Protein AF-A0A3D3NDM5-F1 (afdb_monomer)

Nearest PDB structures (foldseek):
  2rai-assembly1_B  TM=2.966E-01  e=4.876E+00  Homo sapiens

pLDDT: mean 82.06, std 12.99, range [47.5, 95.19]

Secondary structure (DSSP, 8-state):
---HHHHHHHHHHHHHHHHHHHHHHHHHHHHTTPPPHHHHHHHHHHHHHHTT-TTT----SS-SHHHHHHHHHTTT-S-HHHHHHHHHHHHHHHHHHHHHHHT-

Sequence (104 aa):
METRPARTIGIAACAPAVVMIPLLVLLGAGYLNEFSHDGVYYLRLAHYYRQGNFSLALSGLWSPLFPWLIWAGSMVFDNLIEAAHVAAGLSAWLFWLGTTLLCR

Foldseek 3Di:
DDDPPVVVLVCQLVVVVVVVVVVCVVCCVVCVPPDDPVLVVLLVLLVCVLVVNVVSNDDPDPDNVLSVQLNVLCVVPVDSVVSNVVSVVVVVVVVSVVSSVVSD

Solvent-accessible surface area (backbone atoms only — not comparable to full-atom values): 5996 Å² total; per-residue (Å²): 144,86,74,73,66,68,6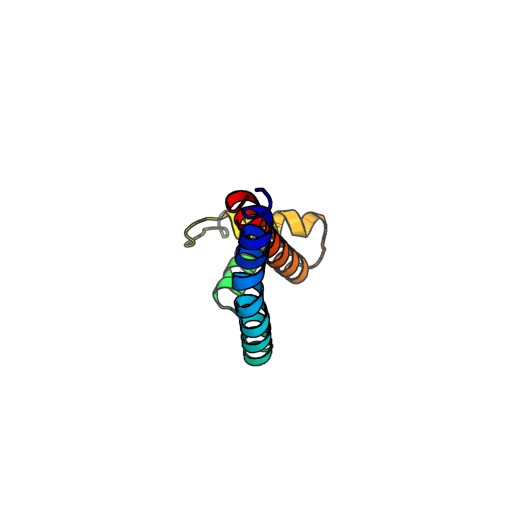2,54,41,57,49,62,56,45,54,56,50,68,54,49,51,58,50,49,53,53,49,45,70,74,43,73,87,58,81,52,69,65,58,54,51,36,53,51,40,16,50,24,59,72,70,66,39,63,90,75,42,70,74,92,59,99,63,66,62,64,30,47,44,20,35,60,32,38,78,80,29,94,47,58,67,59,14,41,53,50,46,52,50,52,51,54,48,51,51,52,51,50,56,48,60,73,63,107

Radius of gyration: 18.29 Å; Cα contacts (8 Å, |Δi|>4): 57; chains: 1; bounding box: 54×26×40 Å

Mean predicted aligned error: 8.58 Å

Structure (mmCIF, N/CA/C/O backbone):
data_AF-A0A3D3NDM5-F1
#
_entry.id   AF-A0A3D3NDM5-F1
#
loop_
_atom_site.group_PDB
_atom_site.id
_atom_site.type_symbol
_atom_site.label_atom_id
_atom_site.label_alt_id
_atom_site.label_comp_id
_atom_site.label_asym_id
_atom_site.label_entity_id
_atom_site.label_seq_id
_atom_site.pdbx_PDB_ins_code
_atom_site.Cartn_x
_atom_site.Cartn_y
_atom_site.Cartn_z
_atom_site.occupancy
_atom_site.B_iso_or_equiv
_atom_site.auth_seq_id
_atom_site.auth_comp_id
_atom_site.auth_asym_id
_atom_site.auth_atom_id
_atom_site.pdbx_PDB_model_num
ATOM 1 N N . MET A 1 1 ? 42.706 3.117 -23.221 1.00 47.50 1 MET A N 1
ATOM 2 C CA . MET A 1 1 ? 41.945 1.852 -23.184 1.00 47.50 1 MET A CA 1
ATOM 3 C C . MET A 1 1 ? 40.989 1.944 -22.008 1.00 47.50 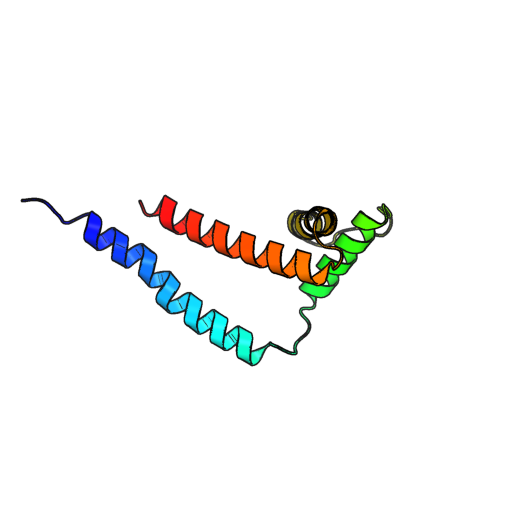1 MET A C 1
ATOM 5 O O . MET A 1 1 ? 41.291 1.454 -20.940 1.00 47.50 1 MET A O 1
ATOM 9 N N . GLU A 1 2 ? 39.866 2.635 -22.172 1.00 60.41 2 GLU A N 1
ATOM 10 C CA . GLU A 1 2 ? 38.910 2.889 -21.085 1.00 60.41 2 GLU A CA 1
ATOM 11 C C . GLU A 1 2 ? 37.543 3.197 -21.714 1.00 60.41 2 GLU A C 1
ATOM 13 O O . GLU A 1 2 ? 37.536 3.732 -22.822 1.00 60.41 2 GLU A O 1
ATOM 18 N N . THR A 1 3 ? 36.435 2.821 -21.041 1.00 53.56 3 THR A N 1
ATOM 19 C CA . THR A 1 3 ? 34.986 3.149 -21.272 1.00 53.56 3 THR A CA 1
ATOM 20 C C . THR A 1 3 ? 33.986 1.966 -21.278 1.00 53.56 3 THR A C 1
ATOM 22 O O . THR A 1 3 ? 32.804 2.169 -21.552 1.00 53.56 3 THR A O 1
ATOM 25 N N . ARG A 1 4 ? 34.360 0.725 -20.924 1.00 56.69 4 ARG A N 1
ATOM 26 C CA . ARG A 1 4 ? 33.404 -0.415 -20.946 1.00 56.69 4 ARG A CA 1
ATOM 27 C C . ARG A 1 4 ? 32.415 -0.605 -19.766 1.00 56.69 4 ARG A C 1
ATOM 29 O O . ARG A 1 4 ? 31.411 -1.275 -20.015 1.00 56.69 4 ARG A O 1
ATOM 36 N N . PRO A 1 5 ? 32.572 -0.056 -18.541 1.00 53.12 5 PRO A N 1
ATOM 37 C CA . PRO A 1 5 ? 31.607 -0.348 -17.473 1.00 53.12 5 PRO A CA 1
ATOM 38 C C . PRO A 1 5 ? 30.294 0.440 -17.634 1.00 53.12 5 PRO A C 1
ATOM 40 O O . PRO A 1 5 ? 29.217 -0.145 -17.591 1.00 53.12 5 PRO A O 1
ATOM 43 N N . ALA A 1 6 ? 30.364 1.740 -17.947 1.00 52.59 6 ALA A N 1
ATOM 44 C CA . ALA A 1 6 ? 29.196 2.630 -17.997 1.00 52.59 6 ALA A CA 1
ATOM 45 C C . ALA A 1 6 ? 28.130 2.220 -19.034 1.00 52.59 6 ALA A C 1
ATOM 47 O O . ALA A 1 6 ? 26.931 2.338 -18.782 1.00 52.59 6 ALA A O 1
ATOM 48 N N . ARG A 1 7 ? 28.551 1.698 -20.196 1.00 53.03 7 ARG A N 1
ATOM 49 C CA . ARG A 1 7 ? 27.631 1.291 -21.274 1.00 53.03 7 ARG A CA 1
ATOM 50 C C . ARG A 1 7 ? 26.857 0.016 -20.938 1.00 53.03 7 ARG A C 1
ATOM 52 O O . ARG A 1 7 ? 25.712 -0.125 -21.348 1.00 53.03 7 ARG A O 1
ATOM 59 N N . THR A 1 8 ? 27.465 -0.892 -20.181 1.00 53.53 8 THR A N 1
ATOM 60 C CA . THR A 1 8 ? 26.844 -2.160 -19.769 1.00 53.53 8 THR A CA 1
ATOM 61 C C . THR A 1 8 ? 25.800 -1.922 -18.669 1.00 53.53 8 THR A C 1
ATOM 63 O O . THR A 1 8 ? 24.728 -2.521 -18.695 1.00 53.53 8 THR A O 1
ATOM 66 N N . ILE A 1 9 ? 26.062 -0.955 -17.781 1.00 53.62 9 ILE A N 1
ATOM 67 C CA . ILE A 1 9 ? 25.171 -0.530 -16.686 1.00 53.62 9 ILE A CA 1
ATOM 68 C C . ILE A 1 9 ? 23.884 0.124 -17.222 1.00 53.62 9 ILE A C 1
ATOM 70 O O . ILE A 1 9 ? 22.788 -0.199 -16.767 1.00 53.62 9 ILE A O 1
ATOM 74 N N . GLY A 1 10 ? 23.987 0.993 -18.237 1.00 54.56 10 GLY A N 1
ATOM 75 C CA . GLY A 1 10 ? 22.812 1.622 -18.859 1.00 54.56 10 GLY A CA 1
ATOM 76 C C . GLY A 1 10 ? 21.873 0.623 -19.550 1.00 54.56 10 GLY A C 1
ATOM 77 O O . GLY A 1 10 ? 20.659 0.797 -19.533 1.00 54.56 10 GLY A O 1
ATOM 78 N N . ILE A 1 11 ? 22.417 -0.459 -20.113 1.00 55.09 11 ILE A N 1
ATOM 79 C CA . ILE A 1 11 ? 21.625 -1.505 -20.776 1.00 55.09 11 ILE A CA 1
ATOM 80 C C . ILE A 1 11 ? 20.945 -2.408 -19.733 1.00 55.09 11 ILE A C 1
ATOM 82 O O . ILE A 1 11 ? 19.778 -2.750 -19.905 1.00 55.09 11 ILE A O 1
ATOM 86 N N . ALA A 1 12 ? 21.628 -2.737 -18.629 1.00 56.50 12 ALA A N 1
ATOM 87 C CA . ALA A 1 12 ? 21.086 -3.576 -17.557 1.00 56.50 12 ALA A CA 1
ATOM 88 C C . ALA A 1 12 ? 19.942 -2.906 -16.772 1.00 56.50 12 ALA A C 1
ATOM 90 O O . ALA A 1 12 ? 18.989 -3.583 -16.401 1.00 56.50 12 ALA A O 1
ATOM 91 N N . ALA A 1 13 ? 19.993 -1.585 -16.566 1.00 58.59 13 ALA A N 1
ATOM 92 C CA . ALA A 1 13 ? 18.919 -0.831 -15.910 1.00 58.59 13 ALA A CA 1
ATOM 93 C C . ALA A 1 13 ? 17.691 -0.612 -16.819 1.00 58.59 13 ALA A C 1
ATOM 95 O O . ALA A 1 13 ? 16.552 -0.626 -16.351 1.00 58.59 13 ALA A O 1
ATOM 96 N N . CYS A 1 14 ? 17.907 -0.433 -18.128 1.00 61.00 14 CYS A N 1
ATOM 97 C CA . CYS A 1 14 ? 16.830 -0.206 -19.095 1.00 61.00 14 CYS A CA 1
ATOM 98 C C . CYS A 1 14 ? 16.142 -1.505 -19.544 1.00 61.00 14 CYS A C 1
ATOM 100 O O . CYS A 1 14 ? 14.941 -1.493 -19.802 1.00 61.00 14 CYS A O 1
ATOM 102 N N . ALA A 1 15 ? 16.863 -2.628 -19.612 1.00 65.62 15 ALA A N 1
ATOM 103 C CA . ALA A 1 15 ? 16.326 -3.916 -20.057 1.00 65.62 15 ALA A CA 1
ATOM 104 C C . ALA A 1 15 ? 15.068 -4.389 -19.289 1.00 65.62 15 ALA A C 1
ATOM 106 O O . ALA A 1 15 ? 14.083 -4.728 -19.948 1.00 65.62 15 ALA A O 1
ATOM 107 N N . PRO A 1 16 ? 15.021 -4.379 -17.939 1.00 68.44 16 PRO A N 1
ATOM 108 C CA . PRO A 1 16 ? 13.815 -4.768 -17.216 1.00 68.44 16 PRO A CA 1
ATOM 109 C C . PRO A 1 16 ? 12.685 -3.750 -17.396 1.00 68.44 16 PRO A C 1
ATOM 111 O O . PRO A 1 16 ? 11.533 -4.154 -17.504 1.00 68.44 16 PRO A O 1
ATOM 114 N N . ALA A 1 17 ? 12.984 -2.450 -17.502 1.00 72.19 17 ALA A N 1
ATOM 115 C CA . ALA A 1 17 ? 11.967 -1.420 -17.724 1.00 72.19 17 ALA A CA 1
ATOM 116 C C . ALA A 1 17 ? 11.280 -1.565 -19.095 1.00 72.19 17 ALA A C 1
ATOM 118 O O . ALA A 1 17 ? 10.061 -1.427 -19.185 1.00 72.19 17 ALA A O 1
ATOM 119 N N . VAL A 1 18 ? 12.038 -1.916 -20.142 1.00 76.94 18 VAL A N 1
ATOM 120 C CA . VAL A 1 18 ? 11.508 -2.144 -21.499 1.00 76.94 18 VAL A CA 1
ATOM 121 C C . VAL A 1 18 ? 10.515 -3.306 -21.542 1.00 76.94 18 VAL A C 1
ATOM 123 O O . VAL A 1 18 ? 9.605 -3.273 -22.359 1.00 76.94 18 VAL A O 1
ATOM 126 N N . VAL A 1 19 ? 10.642 -4.307 -20.665 1.00 79.50 19 VAL A N 1
ATOM 127 C CA . VAL A 1 19 ? 9.693 -5.434 -20.587 1.00 79.50 19 VAL A CA 1
ATOM 128 C C . VAL A 1 19 ? 8.572 -5.163 -19.581 1.00 79.50 19 VAL A C 1
ATOM 130 O O . VAL A 1 19 ? 7.407 -5.411 -19.880 1.00 79.50 19 VAL A O 1
ATOM 133 N N . MET A 1 20 ? 8.898 -4.618 -18.407 1.00 78.62 20 MET A N 1
ATOM 134 C CA . MET A 1 20 ? 7.945 -4.389 -17.316 1.00 78.62 20 MET A CA 1
ATOM 135 C C . MET A 1 20 ? 6.906 -3.320 -17.659 1.00 78.62 20 MET A C 1
ATOM 137 O O . MET A 1 20 ? 5.737 -3.506 -17.336 1.00 78.62 20 MET A O 1
ATOM 141 N N . ILE A 1 21 ? 7.296 -2.223 -18.322 1.00 81.50 21 ILE A N 1
ATOM 142 C CA . ILE A 1 21 ? 6.373 -1.122 -18.643 1.00 81.50 21 ILE A CA 1
ATOM 143 C C . ILE A 1 21 ? 5.273 -1.574 -19.621 1.00 81.50 21 ILE A C 1
ATOM 145 O O . ILE A 1 21 ? 4.103 -1.384 -19.290 1.00 81.50 21 ILE A O 1
ATOM 149 N N . PRO A 1 22 ? 5.571 -2.214 -20.773 1.00 85.94 22 PRO A N 1
ATOM 150 C CA . PRO A 1 22 ? 4.525 -2.743 -21.644 1.00 85.94 22 PRO A CA 1
ATOM 151 C C . PRO A 1 22 ? 3.653 -3.779 -20.943 1.00 85.94 22 PRO A C 1
ATOM 153 O O . PRO A 1 22 ? 2.440 -3.743 -21.116 1.00 85.94 22 PRO A O 1
ATOM 156 N N . LEU A 1 23 ? 4.242 -4.671 -20.135 1.00 83.69 23 LEU A N 1
ATOM 157 C CA . LEU A 1 23 ? 3.479 -5.691 -19.415 1.00 83.69 23 LEU A CA 1
ATOM 158 C C . LEU A 1 23 ? 2.501 -5.056 -18.418 1.00 83.69 23 LEU A C 1
ATOM 160 O O . LEU A 1 23 ? 1.349 -5.467 -18.363 1.00 83.69 23 LEU A O 1
ATOM 164 N N . LEU A 1 24 ? 2.938 -4.024 -17.685 1.00 81.06 24 LEU A N 1
ATOM 165 C CA . LEU A 1 24 ? 2.100 -3.231 -16.779 1.00 81.06 24 LEU A CA 1
ATOM 166 C C . LEU A 1 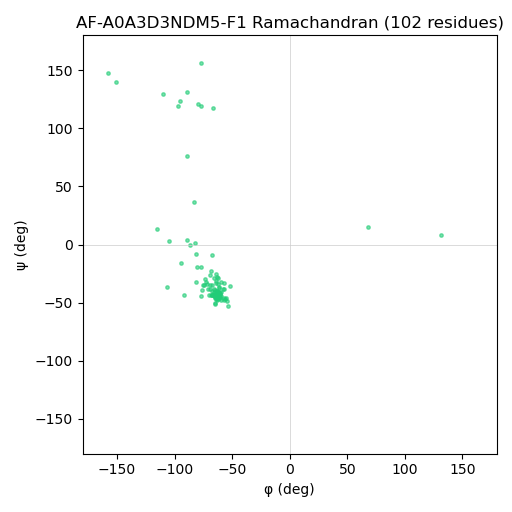24 ? 0.977 -2.508 -17.520 1.00 81.06 24 LEU A C 1
ATOM 168 O O . LEU A 1 24 ? -0.149 -2.498 -17.034 1.00 81.06 24 LEU A O 1
ATOM 172 N N . VAL A 1 25 ? 1.255 -1.927 -18.689 1.00 84.56 25 VAL A N 1
ATOM 173 C CA . VAL A 1 25 ? 0.228 -1.271 -19.516 1.00 84.56 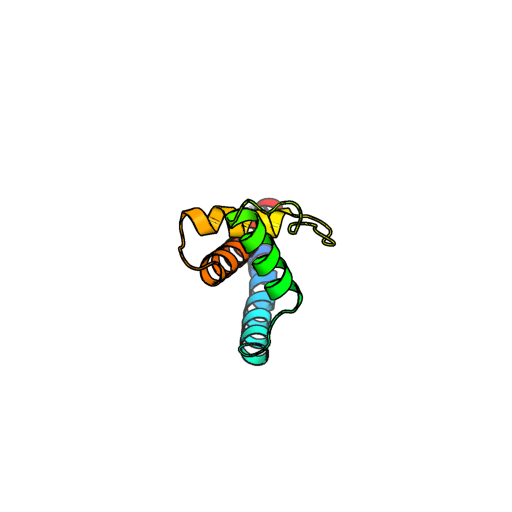25 VAL A CA 1
ATOM 174 C C . VAL A 1 25 ? -0.795 -2.291 -20.018 1.00 84.56 25 VAL A C 1
ATOM 176 O O . VAL A 1 25 ? -1.994 -2.027 -19.974 1.00 84.56 25 VAL A O 1
ATOM 179 N N . LEU A 1 26 ? -0.338 -3.466 -20.456 1.00 86.62 26 LEU A N 1
ATOM 180 C CA . LEU A 1 26 ? -1.197 -4.519 -20.996 1.00 86.62 26 LEU A CA 1
ATOM 181 C C . LEU A 1 26 ? -2.057 -5.167 -19.901 1.00 86.62 26 LEU A C 1
ATOM 183 O O . LEU A 1 26 ? -3.259 -5.340 -20.098 1.00 86.62 26 LEU A O 1
ATOM 187 N N . LEU A 1 27 ? -1.472 -5.451 -18.730 1.00 81.12 27 LEU A N 1
ATOM 188 C CA . LEU A 1 27 ? -2.224 -5.896 -17.553 1.00 81.12 27 LEU A CA 1
ATOM 189 C C . LEU A 1 27 ? -3.194 -4.811 -17.088 1.00 81.12 27 LEU A C 1
ATOM 191 O O . LEU A 1 27 ? -4.362 -5.095 -16.865 1.00 81.12 27 LEU A O 1
ATOM 195 N N . GLY A 1 28 ? -2.725 -3.568 -16.975 1.00 79.50 28 GLY A N 1
ATOM 196 C CA . GLY A 1 28 ? -3.549 -2.438 -16.567 1.00 79.50 28 GLY A CA 1
ATOM 197 C C . GLY A 1 28 ? -4.791 -2.339 -17.438 1.00 79.50 28 GLY A C 1
ATOM 198 O O . GLY A 1 28 ? -5.890 -2.384 -16.906 1.00 79.50 28 GLY A O 1
ATOM 199 N N . ALA A 1 29 ? -4.622 -2.323 -18.763 1.00 83.56 29 ALA A N 1
ATOM 200 C CA . ALA A 1 29 ? -5.720 -2.263 -19.726 1.00 83.56 29 ALA A CA 1
ATOM 201 C C . ALA A 1 29 ? -6.680 -3.466 -19.647 1.00 83.56 29 ALA A C 1
ATOM 203 O O . ALA A 1 29 ? -7.886 -3.284 -19.802 1.00 83.56 29 ALA A O 1
ATOM 204 N N . GLY A 1 30 ? -6.165 -4.675 -19.403 1.00 84.75 30 GLY A N 1
ATOM 205 C CA . GLY A 1 30 ? -6.981 -5.889 -19.286 1.00 84.75 30 GLY A CA 1
ATOM 206 C C . GLY A 1 30 ? -7.778 -5.984 -17.983 1.00 84.75 30 GLY A C 1
ATOM 207 O O . GLY A 1 30 ? -8.869 -6.546 -17.980 1.00 84.75 30 GLY A O 1
ATOM 208 N N . TYR A 1 31 ? -7.263 -5.400 -16.900 1.00 80.19 31 TYR A N 1
ATOM 209 C CA . TYR A 1 31 ? -7.783 -5.573 -15.541 1.00 80.19 31 TYR A CA 1
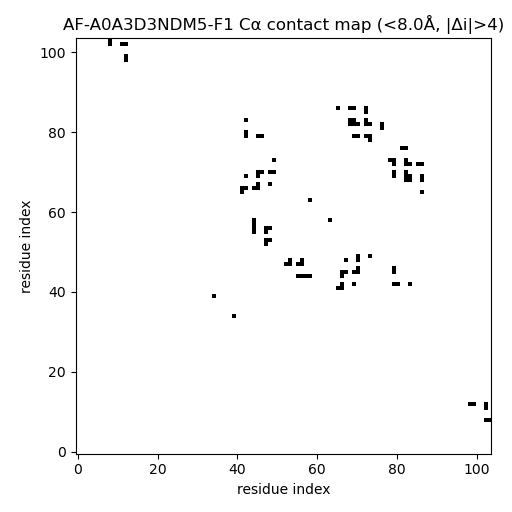ATOM 210 C C . TYR A 1 31 ? -8.344 -4.280 -14.920 1.00 80.19 31 TYR A C 1
ATOM 212 O O . TYR A 1 31 ? -8.618 -4.254 -13.724 1.00 80.19 31 TYR A O 1
ATOM 220 N N . LEU A 1 32 ? -8.569 -3.216 -15.709 1.00 74.94 32 LEU A N 1
ATOM 221 C CA . LEU A 1 32 ? -9.065 -1.915 -15.211 1.00 74.94 32 LEU A CA 1
ATOM 222 C C . LEU A 1 32 ? -10.339 -2.017 -14.361 1.00 74.94 3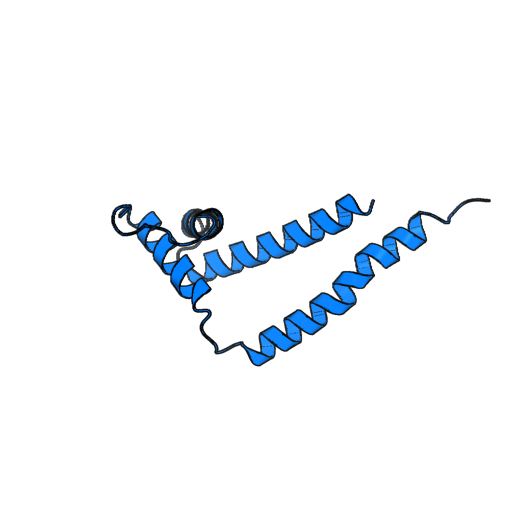2 LEU A C 1
ATOM 224 O O . LEU A 1 32 ? -10.516 -1.243 -13.426 1.00 74.94 32 LEU A O 1
ATOM 228 N N . ASN A 1 33 ? -11.231 -2.945 -14.713 1.00 79.31 33 ASN A N 1
ATOM 229 C CA . ASN A 1 33 ? -12.534 -3.108 -14.065 1.00 79.31 33 ASN A CA 1
ATOM 230 C C . ASN A 1 33 ? -12.595 -4.325 -13.134 1.00 79.31 33 ASN A C 1
ATOM 232 O O . ASN A 1 33 ? -13.659 -4.619 -12.589 1.00 79.31 33 ASN A O 1
ATOM 236 N N . GLU A 1 34 ? -11.490 -5.053 -12.965 1.00 79.88 34 GLU A N 1
ATOM 237 C CA . GLU A 1 34 ? -11.461 -6.204 -12.073 1.00 79.88 34 GLU A CA 1
ATOM 238 C C . GLU A 1 34 ? -11.081 -5.792 -10.654 1.00 79.88 34 GLU A C 1
ATOM 240 O O . GLU A 1 34 ? -10.096 -5.098 -10.402 1.00 79.88 34 GLU A O 1
ATOM 245 N N . PHE A 1 35 ? -11.871 -6.266 -9.694 1.00 77.44 35 PHE A N 1
ATOM 246 C CA . PHE A 1 35 ? -11.556 -6.099 -8.287 1.00 77.44 35 PHE A CA 1
ATOM 247 C C . PHE A 1 35 ? -10.477 -7.096 -7.875 1.00 77.44 35 PHE A C 1
ATOM 249 O O . PHE A 1 35 ? -10.689 -8.308 -7.888 1.00 77.44 35 PHE A O 1
ATOM 256 N N . SER A 1 36 ? -9.335 -6.579 -7.425 1.00 84.06 36 SER A N 1
ATOM 257 C CA . SER A 1 36 ? -8.328 -7.400 -6.759 1.00 84.06 36 SER A CA 1
ATOM 258 C C . SER A 1 36 ? -8.876 -7.902 -5.421 1.00 84.06 36 SER A C 1
ATOM 260 O O . SER A 1 36 ? -9.161 -7.104 -4.524 1.00 84.06 36 SER A O 1
ATOM 262 N N . HIS A 1 37 ? -9.003 -9.224 -5.275 1.00 86.50 37 HIS A N 1
ATOM 263 C CA . HIS A 1 37 ? -9.440 -9.850 -4.025 1.00 86.50 37 HIS A CA 1
ATOM 264 C C . HIS A 1 37 ? -8.541 -9.438 -2.849 1.00 86.50 37 HIS A C 1
ATOM 266 O O . HIS A 1 37 ? -9.031 -8.984 -1.812 1.00 86.50 37 HIS A O 1
ATOM 272 N N . ASP A 1 38 ? -7.224 -9.497 -3.057 1.00 87.62 38 ASP A N 1
ATOM 273 C CA . ASP A 1 38 ? -6.235 -9.072 -2.067 1.00 87.62 38 ASP A CA 1
ATOM 274 C C . ASP A 1 38 ? -6.318 -7.566 -1.808 1.00 87.62 38 ASP A C 1
ATOM 276 O O . ASP A 1 38 ? -6.286 -7.136 -0.656 1.00 87.62 38 ASP A O 1
ATOM 280 N N . GLY A 1 39 ? -6.513 -6.752 -2.853 1.00 88.94 39 GLY A N 1
ATOM 281 C CA . GLY A 1 39 ? -6.705 -5.305 -2.729 1.00 88.94 39 GLY A CA 1
ATOM 282 C C . GLY A 1 39 ? -7.860 -4.942 -1.793 1.00 88.94 39 GLY A C 1
ATOM 283 O O . GLY A 1 39 ? -7.699 -4.111 -0.896 1.00 88.94 39 GLY A O 1
ATOM 284 N N . VAL A 1 40 ? -9.004 -5.614 -1.935 1.00 91.50 40 VAL A N 1
ATOM 285 C CA . VAL A 1 40 ? -10.160 -5.429 -1.042 1.00 91.50 40 VAL A CA 1
ATOM 286 C C . VAL A 1 40 ? -9.828 -5.860 0.388 1.00 91.50 40 VAL A C 1
ATOM 288 O O . VAL A 1 40 ? -10.207 -5.172 1.341 1.00 91.50 40 VAL A O 1
ATOM 291 N N . TYR A 1 41 ? -9.106 -6.968 0.559 1.00 92.62 41 TYR A N 1
ATOM 292 C CA . TYR A 1 41 ? -8.699 -7.448 1.878 1.00 92.62 41 TYR A CA 1
ATOM 293 C C . TYR A 1 41 ? -7.737 -6.469 2.580 1.00 92.62 41 TYR A C 1
ATOM 295 O O . TYR A 1 41 ? -7.948 -6.129 3.748 1.00 92.62 41 TYR A O 1
ATOM 303 N N . TYR A 1 42 ? -6.746 -5.933 1.861 1.00 93.38 42 TYR A N 1
ATOM 304 C CA . TYR A 1 42 ? -5.828 -4.910 2.372 1.00 93.38 42 TYR A CA 1
ATOM 305 C C . TYR A 1 42 ? -6.555 -3.620 2.766 1.00 93.38 42 TYR A C 1
ATOM 307 O O . TYR A 1 42 ? -6.317 -3.091 3.854 1.00 93.38 42 TYR A O 1
ATOM 315 N N . LEU A 1 43 ? -7.474 -3.137 1.922 1.00 94.06 43 LEU A N 1
ATOM 316 C CA . LEU A 1 43 ? -8.291 -1.953 2.213 1.00 94.06 43 LEU A CA 1
ATOM 317 C C . LEU A 1 43 ? -9.156 -2.155 3.460 1.00 94.06 43 LEU A C 1
ATOM 319 O O . LEU A 1 43 ? -9.267 -1.253 4.292 1.00 94.06 43 LEU A O 1
ATOM 323 N N . ARG A 1 44 ? -9.737 -3.348 3.625 1.00 94.06 44 ARG A N 1
ATOM 324 C CA . ARG A 1 44 ? -10.536 -3.694 4.805 1.00 94.06 44 ARG A CA 1
ATOM 325 C C . ARG A 1 44 ? -9.696 -3.679 6.084 1.00 94.06 44 ARG A C 1
ATOM 327 O O . ARG A 1 44 ? -10.133 -3.107 7.080 1.00 94.06 44 ARG A O 1
ATOM 334 N N . LEU A 1 45 ? -8.494 -4.254 6.064 1.00 95.12 45 LEU A N 1
ATOM 335 C CA . LEU A 1 45 ? -7.594 -4.212 7.220 1.00 95.12 45 LEU A CA 1
ATOM 33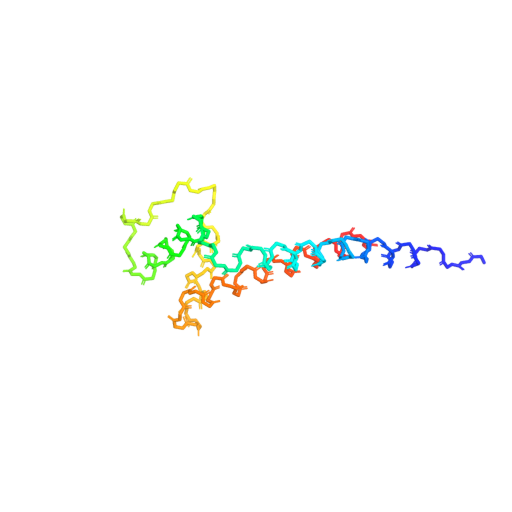6 C C . LEU A 1 45 ? -7.179 -2.779 7.564 1.00 95.12 45 LEU A C 1
ATOM 338 O O . LEU A 1 45 ? -7.259 -2.380 8.724 1.00 95.12 45 LEU A O 1
ATOM 342 N N . ALA A 1 46 ? -6.798 -1.989 6.557 1.00 94.69 46 ALA A N 1
ATOM 343 C CA . ALA A 1 46 ? -6.457 -0.580 6.735 1.00 94.69 46 ALA A CA 1
ATOM 344 C C . ALA A 1 46 ? -7.622 0.222 7.340 1.00 94.69 46 ALA A C 1
ATOM 346 O O . ALA A 1 46 ? -7.415 1.067 8.212 1.00 94.69 46 ALA A O 1
ATOM 347 N N . HIS A 1 47 ? -8.855 -0.087 6.936 1.00 95.06 47 HIS A N 1
ATOM 348 C CA . HIS A 1 47 ? -10.060 0.500 7.510 1.00 95.06 47 HIS A CA 1
ATOM 349 C C . HIS A 1 47 ? -10.238 0.141 8.992 1.00 95.06 47 HIS A C 1
ATOM 351 O O . HIS A 1 47 ? -10.502 1.031 9.802 1.00 95.06 47 HIS A O 1
ATOM 357 N N . TYR A 1 48 ? -10.029 -1.121 9.379 1.00 95.06 48 TYR A N 1
ATOM 358 C CA . TYR A 1 48 ? -10.088 -1.523 10.789 1.00 95.06 48 TYR A CA 1
ATOM 359 C C . TYR A 1 48 ? -8.980 -0.886 11.633 1.00 95.06 48 TYR A C 1
ATOM 361 O O . TYR A 1 48 ? -9.255 -0.448 12.752 1.00 95.06 48 TYR A O 1
ATOM 369 N N . TYR A 1 49 ? -7.765 -0.745 11.091 1.00 93.62 49 TYR A N 1
ATOM 370 C CA . TYR A 1 49 ? -6.694 0.009 11.749 1.00 93.62 49 TYR A CA 1
ATOM 371 C C . TYR A 1 49 ? -7.065 1.486 11.929 1.00 93.62 49 TYR A C 1
ATOM 373 O O . TYR A 1 49 ? -6.858 2.039 13.008 1.00 93.62 49 TYR A O 1
ATOM 381 N N . ARG A 1 50 ? -7.692 2.116 10.924 1.00 93.25 50 ARG A N 1
ATOM 382 C CA . ARG A 1 50 ? -8.177 3.506 11.017 1.00 93.25 50 ARG A CA 1
ATOM 383 C C . ARG A 1 50 ? -9.254 3.675 12.093 1.00 93.25 50 ARG A C 1
ATOM 385 O O . ARG A 1 50 ? -9.301 4.713 12.740 1.00 93.25 50 ARG A O 1
ATOM 392 N N . GLN A 1 51 ? -10.093 2.663 12.303 1.00 94.81 51 GLN A N 1
ATOM 393 C CA . GLN A 1 51 ? -11.132 2.654 13.341 1.00 94.81 51 GLN A CA 1
ATOM 394 C C . GLN A 1 51 ? -10.621 2.272 14.738 1.00 94.81 51 GLN A C 1
ATOM 396 O O . GLN A 1 51 ? -11.387 2.335 15.697 1.00 94.81 51 GLN A O 1
ATOM 401 N N . GLY A 1 52 ? -9.368 1.824 14.866 1.00 92.44 52 GLY A N 1
ATOM 402 C CA . GLY A 1 52 ? -8.845 1.263 16.115 1.00 92.44 52 GLY A CA 1
ATOM 403 C C . GLY A 1 52 ? -9.482 -0.077 16.511 1.00 92.44 52 GLY A C 1
ATOM 404 O O . GLY A 1 52 ? -9.344 -0.510 17.654 1.00 92.44 52 GLY A O 1
ATOM 405 N N . ASN A 1 53 ? -10.183 -0.752 15.592 1.00 93.31 53 ASN A N 1
ATOM 406 C CA . ASN A 1 53 ? -10.852 -2.024 15.863 1.00 93.31 53 ASN A CA 1
ATOM 407 C C . ASN A 1 53 ? -9.909 -3.206 15.593 1.00 93.31 53 ASN A C 1
ATOM 409 O O . ASN A 1 53 ? -10.011 -3.905 14.583 1.00 93.31 53 ASN A O 1
ATOM 413 N N . PHE A 1 54 ? -8.975 -3.432 16.517 1.00 89.75 54 PHE A N 1
ATOM 414 C CA . PHE A 1 54 ? -7.964 -4.486 16.384 1.00 89.75 54 PHE A CA 1
ATOM 415 C C . PHE A 1 54 ? -8.532 -5.907 16.473 1.00 89.75 54 PHE A C 1
ATOM 417 O O . PHE A 1 54 ? -7.937 -6.826 15.917 1.00 89.75 54 PHE A O 1
ATOM 424 N N . SER A 1 55 ? -9.702 -6.087 17.091 1.00 90.38 55 SER A N 1
ATOM 425 C CA . SER A 1 55 ? -10.391 -7.382 17.142 1.00 90.38 55 SER A CA 1
ATOM 426 C C . SER A 1 55 ? -10.818 -7.870 15.755 1.00 90.38 55 SER A C 1
ATOM 428 O O . SER A 1 55 ? -10.839 -9.073 15.510 1.00 90.38 55 SER A O 1
ATOM 430 N N . LEU A 1 56 ? -11.137 -6.943 14.842 1.00 89.94 56 LEU A N 1
ATOM 431 C CA . LEU A 1 56 ? -11.448 -7.242 13.439 1.00 89.94 56 LEU A CA 1
ATOM 432 C C . LEU A 1 56 ? -10.228 -7.122 12.512 1.00 89.94 56 LEU A C 1
ATOM 434 O O . LEU A 1 56 ? -10.255 -7.647 11.401 1.00 89.94 56 LEU A O 1
ATOM 438 N N . ALA A 1 57 ? -9.143 -6.481 12.956 1.00 87.19 57 ALA A N 1
ATOM 439 C CA . ALA A 1 57 ? -7.911 -6.294 12.183 1.00 87.19 57 ALA A CA 1
ATOM 440 C C . ALA A 1 57 ? -6.961 -7.510 12.241 1.00 87.19 57 ALA A C 1
ATOM 442 O O . ALA A 1 57 ? -5.736 -7.361 12.291 1.00 87.19 57 ALA A O 1
ATOM 443 N N . LEU A 1 58 ? -7.525 -8.720 12.248 1.00 85.44 58 LEU A N 1
ATOM 444 C CA . LEU A 1 58 ? -6.762 -9.962 12.196 1.00 85.44 58 LEU A CA 1
ATOM 445 C C . LEU A 1 58 ? -6.337 -10.242 10.751 1.00 85.44 58 LEU A C 1
ATOM 447 O O . LEU A 1 58 ? -7.167 -10.362 9.851 1.00 85.44 58 LEU A O 1
ATOM 451 N N . SER A 1 59 ? -5.026 -10.343 10.544 1.00 84.75 59 SER A N 1
ATOM 452 C CA . SER A 1 59 ? -4.417 -10.595 9.241 1.00 84.75 59 SER A CA 1
ATOM 453 C C . SER A 1 59 ? -4.146 -12.083 9.040 1.00 84.75 59 SER A C 1
ATOM 455 O O . SER A 1 59 ? -3.385 -12.670 9.804 1.00 84.75 59 SER A O 1
ATOM 457 N N . GLY A 1 60 ? -4.687 -12.664 7.967 1.00 85.62 60 GLY A N 1
ATOM 458 C CA . GLY A 1 60 ? -4.211 -13.939 7.410 1.00 85.62 60 GLY A CA 1
ATOM 459 C C . GLY A 1 60 ? -3.064 -13.778 6.401 1.00 85.62 60 GLY A C 1
ATOM 460 O O . GLY A 1 60 ? -2.593 -14.762 5.839 1.00 85.62 60 GLY A O 1
ATOM 461 N N . LEU A 1 61 ? -2.634 -12.541 6.136 1.00 85.19 61 LEU A N 1
ATOM 462 C CA . LEU A 1 61 ? -1.569 -12.232 5.183 1.00 85.19 61 LEU A CA 1
ATOM 463 C C . LEU A 1 61 ? -0.200 -12.541 5.775 1.00 85.19 61 LEU A C 1
ATOM 465 O O . LEU A 1 61 ? 0.008 -12.437 6.983 1.00 85.19 61 LEU A O 1
ATOM 469 N N . TRP A 1 62 ? 0.762 -12.781 4.886 1.00 85.12 62 TRP A N 1
ATOM 470 C CA . TRP A 1 62 ? 2.161 -12.987 5.252 1.00 85.12 62 TRP A CA 1
ATOM 471 C C . TRP A 1 62 ? 2.766 -11.814 6.044 1.00 85.12 62 TRP A C 1
ATOM 473 O O . TRP A 1 62 ? 3.599 -12.026 6.920 1.00 85.12 62 TRP A O 1
ATOM 483 N N . SER A 1 63 ? 2.343 -10.575 5.765 1.00 88.00 63 SER A N 1
ATOM 484 C CA . SER A 1 63 ? 2.804 -9.385 6.485 1.00 88.00 63 SER A CA 1
ATOM 485 C C . SER A 1 63 ? 1.734 -8.285 6.514 1.00 88.00 63 SER A C 1
ATOM 487 O O . SER A 1 63 ? 1.094 -8.037 5.487 1.00 88.00 63 SER A O 1
ATOM 489 N N . PRO A 1 64 ? 1.564 -7.574 7.648 1.00 89.69 64 PRO A N 1
ATOM 490 C CA . PRO A 1 64 ? 0.655 -6.434 7.760 1.00 89.69 64 PRO A CA 1
ATOM 491 C C . PRO A 1 64 ? 1.258 -5.120 7.232 1.00 89.69 64 PRO A C 1
ATOM 493 O O . PRO A 1 64 ? 0.598 -4.085 7.283 1.00 89.69 64 PRO A O 1
ATOM 496 N N . LEU A 1 65 ? 2.492 -5.133 6.708 1.00 92.19 65 LEU A N 1
ATOM 497 C CA . LEU A 1 65 ? 3.196 -3.920 6.278 1.00 92.19 65 LEU A CA 1
ATOM 498 C C . LEU A 1 65 ? 2.410 -3.120 5.228 1.00 92.19 65 LEU A C 1
ATOM 500 O O . LEU A 1 65 ? 2.284 -1.905 5.346 1.00 92.19 65 LEU A O 1
ATOM 504 N N . PHE A 1 66 ? 1.868 -3.791 4.210 1.00 92.31 66 PHE A N 1
ATOM 505 C CA . PHE A 1 66 ? 1.125 -3.120 3.144 1.00 92.31 66 PHE A CA 1
ATOM 506 C C . PHE A 1 66 ? -0.167 -2.446 3.651 1.00 92.31 66 PHE A C 1
ATOM 508 O O . PHE A 1 66 ? -0.327 -1.249 3.422 1.00 92.31 66 PHE A O 1
ATOM 515 N N . PRO A 1 67 ? -1.056 -3.114 4.414 1.00 94.06 67 PRO A N 1
ATOM 516 C CA . PRO A 1 67 ? -2.212 -2.434 4.996 1.00 94.06 67 PRO A CA 1
ATOM 517 C C . PRO A 1 67 ? -1.835 -1.352 6.022 1.00 94.06 67 PRO A C 1
ATOM 519 O O . PRO A 1 67 ? -2.581 -0.383 6.163 1.00 94.06 67 PRO A O 1
ATOM 522 N N . TRP A 1 68 ? -0.675 -1.438 6.683 1.00 93.81 68 TRP A N 1
ATOM 523 C CA . TRP A 1 68 ? -0.153 -0.334 7.499 1.00 93.81 68 TRP A CA 1
ATOM 524 C C . TRP A 1 68 ? 0.300 0.868 6.673 1.00 93.81 68 TRP A C 1
ATOM 526 O O . TRP A 1 68 ? 0.043 1.994 7.084 1.00 93.81 68 TRP A O 1
ATOM 536 N N . LEU A 1 69 ? 0.915 0.660 5.507 1.00 94.50 69 LEU A N 1
ATOM 537 C CA . LEU A 1 69 ? 1.228 1.739 4.562 1.00 94.50 69 LEU A CA 1
ATOM 538 C C . LEU A 1 69 ? -0.044 2.446 4.083 1.00 94.50 69 LEU A C 1
ATOM 540 O O . LEU A 1 69 ? -0.076 3.673 4.047 1.00 94.50 69 LEU A O 1
ATOM 544 N N . ILE A 1 70 ? -1.106 1.692 3.778 1.00 95.19 70 ILE A N 1
ATOM 545 C CA . ILE A 1 70 ? -2.413 2.260 3.406 1.00 95.19 70 ILE A CA 1
ATOM 546 C C . ILE A 1 70 ? -3.005 3.050 4.577 1.00 95.19 70 ILE A C 1
ATOM 548 O O . ILE A 1 70 ? -3.460 4.178 4.400 1.00 95.19 70 ILE A O 1
ATOM 552 N N . TRP A 1 71 ? -2.985 2.480 5.784 1.00 94.69 71 TRP A N 1
ATOM 553 C CA . TRP A 1 71 ? -3.464 3.147 6.993 1.00 94.69 71 TRP A CA 1
ATOM 554 C C . TRP A 1 71 ? -2.684 4.437 7.292 1.00 94.69 71 TRP A C 1
ATOM 556 O O . TRP A 1 71 ? -3.301 5.476 7.517 1.00 94.69 71 TRP A O 1
ATOM 566 N N . ALA A 1 72 ? -1.352 4.414 7.219 1.00 94.06 72 ALA A N 1
ATOM 567 C CA . ALA A 1 72 ? -0.515 5.600 7.385 1.00 94.06 72 ALA A CA 1
ATOM 568 C C . ALA A 1 72 ? -0.786 6.637 6.283 1.00 94.06 72 ALA A C 1
ATOM 570 O O . ALA A 1 72 ? -0.940 7.822 6.569 1.00 94.06 72 ALA A O 1
ATOM 571 N N . GLY A 1 73 ? -0.933 6.193 5.032 1.00 92.56 73 GLY A N 1
ATOM 572 C CA . GLY A 1 73 ? -1.336 7.049 3.917 1.00 92.56 73 GLY A CA 1
ATOM 573 C C . GLY A 1 73 ? -2.706 7.693 4.136 1.00 92.56 73 GLY A C 1
ATOM 574 O O . GLY A 1 73 ? -2.900 8.846 3.763 1.00 92.56 73 GLY A O 1
ATOM 575 N N . SER A 1 74 ? -3.629 7.014 4.822 1.00 91.94 74 SER A N 1
ATOM 576 C CA . SER A 1 74 ? -4.949 7.570 5.153 1.00 91.94 74 SER A CA 1
ATOM 577 C C . SER A 1 74 ? -4.917 8.736 6.153 1.00 91.94 74 SER A C 1
ATOM 579 O O . SER A 1 74 ? -5.934 9.390 6.364 1.00 91.94 74 SER A O 1
ATOM 581 N N . MET A 1 75 ? -3.760 9.018 6.768 1.00 89.75 75 MET A N 1
ATOM 582 C CA . MET A 1 75 ? -3.550 10.241 7.556 1.00 89.75 75 MET A CA 1
ATOM 583 C C . MET A 1 75 ? -3.320 11.473 6.668 1.00 89.75 75 MET A C 1
ATOM 585 O O . MET A 1 75 ? -3.461 12.598 7.138 1.00 89.75 75 MET A O 1
ATOM 589 N N . VAL A 1 76 ? -2.950 11.259 5.402 1.00 92.88 76 VAL A N 1
ATOM 590 C CA . VAL A 1 76 ? -2.696 12.305 4.400 1.00 92.88 76 VAL A CA 1
ATOM 591 C C . VAL A 1 76 ? -3.831 12.366 3.375 1.00 92.88 76 VAL A C 1
ATOM 593 O O . VAL A 1 76 ? -4.202 13.451 2.937 1.00 92.88 76 VAL A O 1
ATOM 596 N N . PHE A 1 77 ? -4.394 11.212 3.010 1.00 90.25 77 PHE A N 1
ATOM 597 C CA . PHE A 1 77 ? -5.489 11.084 2.051 1.00 90.25 77 PHE A CA 1
ATOM 598 C C . PHE A 1 77 ? -6.781 10.672 2.761 1.00 90.25 77 PHE A C 1
ATOM 600 O O . PHE A 1 77 ? -6.811 9.663 3.463 1.00 90.25 77 PHE A O 1
ATOM 607 N N . ASP A 1 78 ? -7.886 11.381 2.524 1.00 87.25 78 ASP A N 1
ATOM 608 C CA . ASP A 1 78 ? -9.181 11.006 3.109 1.00 87.25 78 ASP A CA 1
ATOM 609 C C . ASP A 1 78 ? -9.709 9.665 2.570 1.00 87.25 78 ASP A C 1
ATOM 611 O O . ASP A 1 78 ? -10.398 8.919 3.280 1.00 87.25 78 ASP A O 1
ATOM 615 N N . ASN A 1 79 ? -9.336 9.337 1.330 1.00 90.56 79 ASN A N 1
ATOM 616 C CA . ASN A 1 79 ? -9.758 8.151 0.603 1.00 90.56 79 ASN A CA 1
ATOM 617 C C . ASN A 1 79 ? -8.721 7.016 0.709 1.00 90.56 79 ASN A C 1
ATOM 619 O O . ASN A 1 79 ? -7.589 7.133 0.236 1.00 90.56 79 ASN A O 1
ATOM 623 N N . LEU A 1 80 ? -9.122 5.870 1.274 1.00 90.38 80 LEU A N 1
ATOM 624 C CA . LEU A 1 80 ? -8.244 4.698 1.407 1.00 90.38 80 LEU A CA 1
ATOM 625 C C . LEU A 1 80 ? -7.807 4.125 0.051 1.00 90.38 80 LEU A C 1
ATOM 627 O O . LEU A 1 80 ? -6.734 3.532 -0.037 1.00 90.38 80 LEU A O 1
ATOM 631 N N . ILE A 1 81 ? -8.619 4.292 -0.994 1.00 91.12 81 ILE A N 1
ATOM 632 C CA . ILE A 1 81 ? -8.306 3.794 -2.339 1.00 91.12 81 ILE A CA 1
ATOM 633 C C . ILE A 1 81 ? -7.116 4.568 -2.914 1.00 91.12 81 ILE A C 1
ATOM 635 O O . ILE A 1 81 ? -6.186 3.974 -3.454 1.00 91.12 81 ILE A O 1
ATOM 639 N N . GLU A 1 82 ? -7.103 5.889 -2.739 1.00 90.12 82 GLU A N 1
ATOM 640 C CA . GLU A 1 82 ? -5.984 6.737 -3.158 1.00 90.12 82 GLU A CA 1
ATOM 641 C C . GLU A 1 82 ? -4.716 6.402 -2.371 1.00 90.12 82 GLU A C 1
ATOM 643 O O . GLU A 1 82 ? -3.663 6.189 -2.973 1.00 90.12 82 GLU A O 1
ATOM 648 N N . ALA A 1 83 ? -4.828 6.241 -1.048 1.00 92.75 83 ALA A N 1
ATOM 649 C CA . ALA A 1 83 ? -3.712 5.802 -0.211 1.00 92.75 83 ALA A CA 1
ATOM 650 C C . ALA A 1 83 ? -3.140 4.444 -0.666 1.00 92.75 83 ALA A C 1
ATOM 652 O O . ALA A 1 83 ? -1.922 4.262 -0.678 1.00 92.75 83 ALA A O 1
ATOM 653 N N . ALA A 1 84 ? -3.994 3.507 -1.092 1.00 92.00 84 ALA A N 1
ATOM 654 C CA . ALA A 1 84 ? -3.570 2.211 -1.615 1.00 92.00 84 ALA A CA 1
ATOM 655 C C . ALA A 1 84 ? -2.842 2.311 -2.958 1.00 92.00 84 ALA A C 1
ATOM 657 O O . ALA A 1 84 ? -1.792 1.687 -3.127 1.00 92.00 84 ALA A O 1
ATOM 658 N N . HIS A 1 85 ? -3.338 3.129 -3.888 1.00 89.50 85 HIS A N 1
ATOM 659 C CA . HIS A 1 85 ? -2.646 3.371 -5.155 1.00 89.50 85 HIS A CA 1
ATOM 660 C C . HIS A 1 85 ? -1.280 4.030 -4.942 1.00 89.50 85 HIS A C 1
ATOM 662 O O . HIS A 1 85 ? -0.295 3.617 -5.557 1.00 89.50 85 HIS A O 1
ATOM 668 N N . VAL A 1 86 ? -1.190 5.001 -4.031 1.00 90.38 86 VAL A N 1
ATOM 669 C CA . VAL A 1 86 ? 0.078 5.653 -3.679 1.00 90.38 86 VAL A CA 1
ATOM 670 C C . VAL A 1 86 ? 1.042 4.657 -3.030 1.00 90.38 86 VAL A C 1
ATOM 672 O O . VAL A 1 86 ? 2.204 4.596 -3.427 1.00 90.38 86 VAL A O 1
ATOM 675 N N . ALA A 1 87 ? 0.575 3.823 -2.096 1.00 93.06 87 ALA A N 1
ATOM 676 C CA . ALA A 1 87 ? 1.396 2.788 -1.468 1.00 93.06 87 ALA A CA 1
ATOM 677 C C . ALA A 1 87 ? 1.934 1.768 -2.489 1.00 93.06 87 ALA A C 1
ATOM 679 O O . ALA A 1 87 ? 3.114 1.407 -2.441 1.00 93.06 87 ALA A O 1
ATOM 680 N N . ALA A 1 88 ? 1.105 1.338 -3.445 1.00 89.81 88 ALA A N 1
ATOM 681 C CA . ALA A 1 88 ? 1.524 0.452 -4.529 1.00 89.81 88 ALA A CA 1
ATOM 682 C C . ALA A 1 88 ? 2.550 1.130 -5.454 1.00 89.81 88 ALA A C 1
ATOM 684 O O . ALA A 1 88 ? 3.596 0.549 -5.749 1.00 89.81 88 ALA A O 1
ATOM 685 N N . GLY A 1 89 ? 2.294 2.379 -5.853 1.00 87.81 89 GLY A N 1
ATOM 686 C CA . GLY A 1 89 ? 3.192 3.163 -6.702 1.00 87.81 89 GLY A CA 1
ATOM 687 C C . GLY A 1 89 ? 4.557 3.413 -6.057 1.00 87.81 89 GLY A C 1
ATOM 688 O O . GLY A 1 89 ? 5.590 3.203 -6.693 1.00 87.81 89 GLY A O 1
ATOM 689 N N . LEU A 1 90 ? 4.582 3.780 -4.772 1.00 90.06 90 LEU A N 1
ATOM 690 C CA . LEU A 1 90 ? 5.819 3.946 -4.004 1.00 90.06 90 LEU A CA 1
ATOM 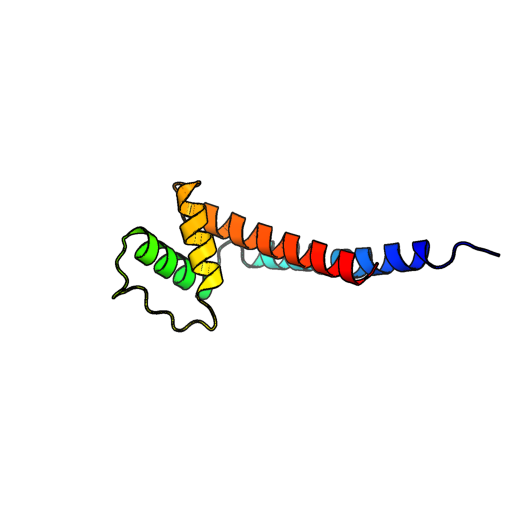691 C C . LEU A 1 90 ? 6.590 2.631 -3.882 1.00 90.06 90 LEU A C 1
ATOM 693 O O . LEU A 1 90 ? 7.811 2.629 -4.013 1.00 90.06 90 LEU A O 1
ATOM 697 N N . SER A 1 91 ? 5.887 1.516 -3.678 1.00 89.19 91 SER A N 1
ATOM 698 C CA . SER A 1 91 ? 6.506 0.187 -3.609 1.00 89.19 91 SER A CA 1
ATOM 699 C C . SER A 1 91 ? 7.159 -0.197 -4.942 1.00 89.19 91 SER A C 1
ATOM 701 O O . SER A 1 91 ? 8.301 -0.658 -4.956 1.00 89.19 91 SER A O 1
ATOM 703 N N . ALA A 1 92 ? 6.481 0.057 -6.067 1.00 85.50 92 ALA A N 1
ATOM 704 C CA . ALA A 1 92 ? 7.033 -0.157 -7.405 1.00 85.50 92 ALA A CA 1
ATOM 705 C C . ALA A 1 92 ? 8.260 0.732 -7.667 1.00 85.50 92 ALA A C 1
ATOM 707 O O . ALA A 1 92 ? 9.267 0.268 -8.204 1.00 85.50 92 ALA A O 1
ATOM 708 N N . TRP A 1 93 ? 8.206 1.997 -7.244 1.00 84.19 93 TRP A N 1
ATOM 709 C CA . TRP A 1 93 ? 9.318 2.929 -7.401 1.00 84.19 93 TRP A CA 1
ATOM 710 C C . TRP A 1 93 ? 10.529 2.548 -6.540 1.00 84.19 93 TRP A C 1
ATOM 712 O O . TRP A 1 93 ? 11.652 2.542 -7.041 1.00 84.19 93 TRP A O 1
ATOM 722 N N . LEU A 1 94 ? 10.308 2.157 -5.281 1.00 87.69 94 LEU A N 1
ATOM 723 C CA . LEU A 1 94 ? 11.344 1.642 -4.379 1.00 87.69 94 LEU A CA 1
ATOM 724 C C . LEU A 1 94 ? 11.995 0.376 -4.931 1.00 87.69 94 LEU A C 1
ATOM 726 O O . LEU A 1 94 ? 13.219 0.263 -4.911 1.00 87.69 94 LEU A O 1
ATOM 730 N N . PHE A 1 95 ? 11.194 -0.553 -5.456 1.00 84.44 95 PHE A N 1
ATOM 731 C CA . PHE A 1 95 ? 11.709 -1.752 -6.107 1.00 84.44 95 PHE A CA 1
ATOM 732 C C . PHE A 1 95 ? 12.596 -1.388 -7.304 1.00 84.44 95 PHE A C 1
ATOM 734 O O . PHE A 1 95 ? 13.729 -1.860 -7.407 1.00 84.44 95 PHE A O 1
ATOM 741 N N . TRP A 1 96 ? 12.131 -0.482 -8.166 1.00 79.69 96 TRP A N 1
ATOM 742 C CA . TRP A 1 96 ? 12.898 -0.033 -9.325 1.00 79.69 96 TRP A CA 1
ATOM 743 C C . TRP A 1 96 ? 14.207 0.671 -8.926 1.00 79.69 96 TRP A C 1
ATOM 745 O O . TRP A 1 96 ? 15.280 0.311 -9.416 1.00 79.69 96 TRP A O 1
ATOM 755 N N . LEU A 1 97 ? 14.171 1.597 -7.965 1.00 84.31 97 LEU A N 1
ATOM 756 C CA . LEU A 1 97 ? 15.375 2.240 -7.429 1.00 84.31 97 LEU A CA 1
ATOM 757 C C . LEU A 1 97 ? 16.342 1.221 -6.816 1.00 84.31 97 LEU A C 1
ATOM 759 O O . LEU A 1 97 ? 17.534 1.264 -7.111 1.00 84.31 97 LEU A O 1
ATOM 763 N N . GLY A 1 98 ? 15.839 0.269 -6.029 1.00 83.25 98 GLY A N 1
ATOM 764 C CA . GLY A 1 98 ? 16.644 -0.802 -5.446 1.00 83.25 98 GLY A CA 1
ATOM 765 C C . GLY A 1 98 ? 17.372 -1.614 -6.513 1.00 83.25 98 GLY A C 1
ATOM 766 O O . GLY A 1 98 ? 18.583 -1.799 -6.420 1.00 83.25 98 GLY A O 1
ATOM 767 N N . THR A 1 99 ? 16.669 -2.025 -7.573 1.00 77.19 99 THR A N 1
ATOM 768 C CA . THR A 1 99 ? 17.291 -2.780 -8.675 1.00 77.19 99 THR A CA 1
ATOM 769 C C . THR A 1 99 ? 18.362 -1.972 -9.412 1.00 77.19 99 THR A C 1
ATOM 771 O O . THR A 1 99 ? 19.429 -2.500 -9.709 1.00 77.19 99 THR A O 1
ATOM 774 N N . THR A 1 100 ? 18.137 -0.679 -9.655 1.00 75.19 100 THR A N 1
ATOM 775 C CA . THR A 1 100 ? 19.122 0.169 -10.350 1.00 75.19 100 THR A CA 1
ATOM 776 C C . THR A 1 100 ? 20.344 0.494 -9.493 1.00 75.19 100 THR A C 1
ATOM 778 O O . THR A 1 100 ? 21.447 0.581 -10.031 1.00 75.19 100 THR A O 1
ATOM 781 N N . LEU A 1 101 ? 20.178 0.642 -8.174 1.00 76.12 101 LEU A N 1
ATOM 782 C CA . LEU A 1 101 ? 21.284 0.846 -7.236 1.00 76.12 101 LEU A CA 1
ATOM 783 C C . LEU A 1 101 ? 22.123 -0.420 -7.044 1.00 76.12 101 LEU A C 1
ATOM 785 O O . LEU A 1 101 ? 23.338 -0.309 -6.954 1.00 76.12 101 LEU A O 1
ATOM 789 N N . LEU A 1 102 ? 21.500 -1.603 -7.007 1.00 71.25 102 LEU A N 1
ATOM 790 C CA . LEU A 1 102 ? 22.216 -2.877 -6.861 1.00 71.25 102 LEU A CA 1
ATOM 791 C C . LEU A 1 102 ? 23.048 -3.237 -8.105 1.00 71.25 102 LEU A C 1
ATOM 793 O O . LEU A 1 102 ? 24.020 -3.978 -8.007 1.00 71.25 102 LEU A O 1
ATOM 797 N N . CYS A 1 103 ? 22.644 -2.744 -9.279 1.00 62.53 103 CYS A N 1
ATOM 798 C CA . CYS A 1 103 ? 23.344 -2.950 -10.548 1.00 62.53 103 CYS A CA 1
ATOM 799 C C . CYS A 1 103 ? 24.418 -1.885 -10.855 1.00 62.53 103 CYS A C 1
ATOM 801 O O . CYS A 1 103 ? 24.981 -1.912 -11.954 1.00 62.5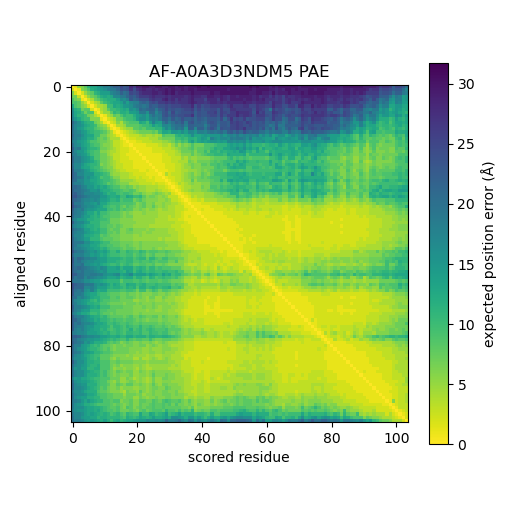3 103 CYS A O 1
ATOM 803 N N . ARG A 1 104 ? 24.677 -0.946 -9.933 1.00 54.53 104 ARG A N 1
ATOM 804 C CA . ARG A 1 104 ? 25.819 -0.018 -9.989 1.00 54.53 104 ARG A CA 1
ATOM 805 C C . ARG A 1 104 ? 27.053 -0.639 -9.352 1.00 54.53 104 ARG A C 1
ATOM 807 O O . ARG A 1 104 ? 28.139 -0.421 -9.931 1.00 54.53 104 ARG A O 1
#